Protein AF-A0A3D1B0B7-F1 (afdb_monomer)

Mean predicted aligned error: 14.25 Å

pLDDT: mean 78.93, std 14.21, range [43.88, 95.0]

Sequence (131 aa):
MDRSRLSVWTYLVLVFVGGLATGFLADRAYTMRTVSANVVPRSPEEWKRKYLEEVRSRCHLSDAQVAQVGQILDNTRQRADALRARLDPEWKALHADQVREVRALMVGPQVAEFDQFHAEREAQHHKKSKN

Secondary structure (DSSP, 8-state):
--HHHHHHHHHHHHHHHHHHHHHHHHHHHHHHHHHGGG---SSHHHHHHHHHHHHHHHHT--HHHHHHHHHHHHHHHHHHHHHHHHHHHHHHHHHHHHHHHHHHT--TTHHHHHHHHHHHHHHHHHHHHH-

Structure (mmCIF, N/CA/C/O backbone):
data_AF-A0A3D1B0B7-F1
#
_entry.id   AF-A0A3D1B0B7-F1
#
loop_
_atom_site.group_PDB
_atom_site.id
_atom_site.type_symbol
_atom_site.label_atom_id
_atom_site.label_alt_id
_atom_site.label_comp_id
_atom_site.label_asym_id
_atom_site.label_entity_id
_atom_site.label_seq_id
_atom_site.pdbx_PDB_ins_code
_atom_site.Cartn_x
_atom_site.Cartn_y
_atom_site.Cartn_z
_atom_site.occupancy
_atom_site.B_iso_or_equiv
_atom_site.auth_seq_id
_atom_site.auth_comp_id
_atom_site.auth_asym_id
_atom_site.auth_atom_id
_atom_site.pdbx_PDB_model_num
ATOM 1 N N . MET A 1 1 ? -18.134 -50.797 46.099 1.00 49.12 1 MET A N 1
ATOM 2 C CA . MET A 1 1 ? -17.221 -50.447 44.989 1.00 49.12 1 MET A CA 1
ATOM 3 C C . MET A 1 1 ? -16.791 -49.008 45.199 1.00 49.12 1 MET A C 1
ATOM 5 O O . MET A 1 1 ? -17.640 -48.154 45.425 1.00 49.12 1 MET A O 1
ATOM 9 N N . ASP A 1 2 ? -15.484 -48.792 45.289 1.00 51.66 2 ASP A N 1
ATOM 10 C CA . ASP A 1 2 ? -14.854 -47.657 45.970 1.00 51.66 2 ASP A CA 1
ATOM 11 C C . ASP A 1 2 ? -15.238 -46.299 45.371 1.00 51.66 2 ASP A C 1
ATOM 13 O O . ASP A 1 2 ? -15.069 -46.069 44.173 1.00 51.66 2 ASP A O 1
ATOM 17 N N . ARG A 1 3 ? -15.726 -45.377 46.215 1.00 59.66 3 ARG A N 1
ATOM 18 C CA . ARG A 1 3 ? -16.162 -44.018 45.830 1.00 59.66 3 ARG A CA 1
ATOM 19 C C . ARG A 1 3 ? -15.090 -43.231 45.052 1.00 59.66 3 ARG A C 1
ATOM 21 O O . ARG A 1 3 ? -15.433 -42.324 44.303 1.00 59.66 3 ARG A O 1
ATOM 28 N N . SER A 1 4 ? -13.813 -43.606 45.170 1.00 64.56 4 SER A N 1
ATOM 29 C CA . SER A 1 4 ? -12.693 -43.020 44.423 1.00 64.56 4 SER A CA 1
ATOM 30 C C . SER A 1 4 ? -12.721 -43.336 42.923 1.00 64.56 4 SER A C 1
ATOM 32 O O . SER A 1 4 ? -12.384 -42.478 42.112 1.00 64.56 4 SER A O 1
ATOM 34 N N . ARG A 1 5 ? -13.167 -44.535 42.525 1.00 66.81 5 ARG A N 1
ATOM 35 C CA . ARG A 1 5 ? -13.168 -44.975 41.117 1.00 66.81 5 ARG A CA 1
ATOM 36 C C . ARG A 1 5 ? -14.264 -44.281 40.307 1.00 66.81 5 ARG A C 1
ATOM 38 O O . ARG A 1 5 ? -14.071 -44.019 39.124 1.00 66.81 5 ARG A O 1
ATOM 45 N N . LEU A 1 6 ? -15.379 -43.937 40.958 1.00 70.31 6 LEU A N 1
ATOM 46 C CA . LEU A 1 6 ? -16.501 -43.239 40.328 1.00 70.31 6 LEU A CA 1
ATOM 47 C C . LEU A 1 6 ? -16.150 -41.778 40.008 1.00 70.31 6 LEU A C 1
ATOM 49 O O . LEU A 1 6 ? -16.422 -41.314 38.907 1.00 70.31 6 LEU A O 1
ATOM 53 N N . SER A 1 7 ? -15.467 -41.080 40.924 1.00 68.31 7 SER A N 1
ATOM 54 C CA . SER A 1 7 ? -15.004 -39.706 40.682 1.00 68.31 7 SER A CA 1
ATOM 55 C C . SER A 1 7 ? -13.975 -39.632 39.557 1.00 68.31 7 SER A C 1
ATOM 57 O O . SER A 1 7 ? -14.075 -38.759 38.700 1.00 68.31 7 SER A O 1
ATOM 59 N N . VAL A 1 8 ? -13.021 -40.570 39.509 1.00 78.38 8 VAL A N 1
ATOM 60 C CA . VAL A 1 8 ? -12.025 -40.636 38.424 1.00 78.38 8 VAL A CA 1
ATOM 61 C C . VAL A 1 8 ? -12.702 -40.815 37.063 1.00 78.38 8 VAL A C 1
ATOM 63 O O . VAL A 1 8 ? -12.321 -40.160 36.095 1.00 78.38 8 VAL A O 1
ATOM 66 N N . TRP A 1 9 ? -13.744 -41.642 36.988 1.00 82.19 9 TRP A N 1
ATOM 67 C CA . TRP A 1 9 ? -14.495 -41.850 35.753 1.00 82.19 9 TRP A CA 1
ATOM 68 C C . TRP A 1 9 ? -15.246 -40.586 35.303 1.00 82.19 9 TRP A C 1
ATOM 70 O O . TRP A 1 9 ? -15.195 -40.231 34.126 1.00 82.19 9 TRP A O 1
ATOM 80 N N . THR A 1 10 ? -15.847 -39.841 36.236 1.00 74.25 10 THR A N 1
ATOM 81 C CA . THR A 1 10 ? -16.489 -38.548 35.943 1.00 74.25 10 THR A CA 1
ATOM 82 C C . THR A 1 10 ? -15.499 -37.532 35.372 1.00 74.25 10 THR A C 1
ATOM 84 O O . THR A 1 10 ? -15.812 -36.867 34.385 1.00 74.25 10 THR A O 1
ATOM 87 N N . TYR A 1 11 ? -14.288 -37.435 35.933 1.00 77.44 11 TYR A N 1
ATOM 88 C CA . TYR A 1 11 ? -13.255 -36.538 35.403 1.00 77.44 11 TYR A CA 1
ATOM 89 C C . TYR A 1 11 ? -12.803 -36.938 33.993 1.00 77.44 11 TYR A C 1
ATOM 91 O O . TYR A 1 11 ? -12.631 -36.066 33.144 1.00 77.44 11 TYR A O 1
ATOM 99 N N . LEU A 1 12 ? -12.669 -38.237 33.711 1.00 80.00 12 LEU A N 1
ATOM 100 C CA . LEU A 1 12 ? -12.300 -38.721 32.376 1.00 80.00 12 LEU A CA 1
ATOM 101 C C . LEU A 1 12 ? -13.363 -38.391 31.323 1.00 80.00 12 LEU A C 1
ATOM 103 O O . LEU A 1 12 ? -13.023 -37.922 30.237 1.00 80.00 12 LEU A O 1
ATOM 107 N N . VAL A 1 13 ? -14.646 -38.573 31.648 1.00 80.25 13 VAL A N 1
ATOM 108 C CA . VAL A 1 13 ? -15.749 -38.205 30.747 1.00 80.25 13 VAL A CA 1
ATOM 109 C C . VAL A 1 13 ? -15.770 -36.696 30.500 1.00 80.25 13 VAL A C 1
ATOM 111 O O . VAL A 1 13 ? -15.951 -36.264 29.364 1.00 80.25 13 VAL A O 1
ATOM 114 N N . LEU A 1 14 ? -15.520 -35.884 31.528 1.00 76.94 14 LEU A N 1
ATOM 115 C CA . LEU A 1 14 ? -15.513 -34.424 31.412 1.00 76.94 14 LEU A CA 1
ATOM 116 C C . LEU A 1 14 ? -14.376 -33.930 30.499 1.00 76.94 14 LEU A C 1
ATOM 118 O O . LEU A 1 14 ? -14.606 -33.083 29.636 1.00 76.94 14 LEU A O 1
ATOM 122 N N . VAL A 1 15 ? -13.181 -34.518 30.613 1.00 76.69 15 VAL A N 1
ATOM 123 C CA . VAL A 1 15 ? -12.052 -34.239 29.706 1.00 76.69 15 VAL A CA 1
ATOM 124 C C . VAL A 1 15 ? -12.378 -34.662 28.270 1.00 76.69 15 VAL A C 1
ATOM 126 O O . VAL A 1 15 ? -12.078 -33.926 27.330 1.00 76.69 15 VAL A O 1
ATOM 129 N N . PHE A 1 16 ? -13.042 -35.805 28.083 1.00 79.44 16 PHE A N 1
ATOM 130 C CA . PHE A 1 16 ? -13.422 -36.299 26.758 1.00 79.44 16 PHE A CA 1
ATOM 131 C C . PHE A 1 16 ? -14.471 -35.406 26.073 1.00 79.44 16 PHE A C 1
ATOM 133 O O . PHE A 1 16 ? -14.324 -35.058 24.901 1.00 79.44 16 PHE A O 1
ATOM 140 N N . VAL A 1 17 ? -15.489 -34.958 26.813 1.00 76.06 17 VAL A N 1
ATOM 141 C CA . VAL A 1 17 ? -16.497 -34.003 26.319 1.00 76.06 17 VAL A CA 1
ATOM 142 C C . VAL A 1 17 ? -15.858 -32.646 26.004 1.00 76.06 17 VAL A C 1
ATOM 144 O O . VAL A 1 17 ? -16.169 -32.048 24.972 1.00 76.06 17 VAL A O 1
ATOM 147 N N . GLY A 1 18 ? -14.910 -32.192 26.830 1.00 69.12 18 GLY A N 1
ATOM 148 C CA . GLY A 1 18 ? -14.112 -30.996 26.549 1.00 69.12 18 GLY A CA 1
ATOM 149 C C . GLY A 1 18 ? -13.303 -31.114 25.251 1.00 69.12 18 GLY A C 1
ATOM 150 O O . GLY A 1 18 ? -13.261 -30.172 24.456 1.00 69.12 18 GLY A O 1
ATOM 151 N N . GLY A 1 19 ? -12.726 -32.288 24.981 1.00 65.44 19 GLY A N 1
ATOM 152 C CA . GLY A 1 19 ? -12.029 -32.582 23.727 1.00 65.44 19 GLY A CA 1
ATOM 153 C C . GLY A 1 19 ? -12.946 -32.538 22.500 1.00 65.44 19 GLY A C 1
ATOM 154 O O . GLY A 1 19 ? -12.595 -31.919 21.496 1.00 65.44 19 GLY A O 1
ATOM 155 N N . LEU A 1 20 ? -14.148 -33.119 22.586 1.00 69.12 20 LEU A N 1
ATOM 156 C CA . LEU A 1 20 ? -15.126 -33.111 21.488 1.00 69.12 20 LEU A CA 1
ATOM 157 C C . LEU A 1 20 ? -15.647 -31.704 21.168 1.00 69.12 20 LEU A C 1
ATOM 159 O O . LEU A 1 20 ? -15.732 -31.336 19.996 1.00 69.12 20 LEU A O 1
ATOM 163 N N . ALA A 1 21 ? -15.937 -30.893 22.190 1.00 62.91 21 ALA A N 1
ATOM 164 C CA . ALA A 1 21 ? -16.311 -29.493 21.996 1.00 62.91 21 ALA A CA 1
ATOM 165 C C . ALA A 1 21 ? -15.191 -28.722 21.279 1.00 62.91 21 ALA A C 1
ATOM 167 O O . ALA A 1 21 ? -15.442 -28.001 20.313 1.00 62.91 21 ALA A O 1
ATOM 168 N N . THR A 1 22 ? -13.945 -28.942 21.702 1.00 67.44 22 THR A N 1
ATOM 169 C CA . THR A 1 22 ? -12.765 -28.306 21.102 1.00 67.44 22 THR A CA 1
ATOM 170 C C . THR A 1 22 ? -12.567 -28.724 19.639 1.00 67.44 22 THR A C 1
ATOM 172 O O . THR A 1 22 ? -12.263 -27.878 18.800 1.00 67.44 22 THR A O 1
ATOM 175 N N . GLY A 1 23 ? -12.810 -29.993 19.293 1.00 63.75 23 GLY A N 1
ATOM 176 C CA . GLY A 1 23 ? -12.757 -30.478 17.909 1.00 63.75 23 GLY A CA 1
ATOM 177 C C . GLY A 1 23 ? -13.830 -29.862 17.003 1.00 63.75 23 GLY A C 1
ATOM 178 O O . GLY A 1 23 ? -13.525 -29.429 15.893 1.00 63.75 23 GLY A O 1
ATOM 179 N N . PHE A 1 24 ? -15.067 -29.735 17.493 1.00 63.31 24 PHE A N 1
ATOM 180 C CA . PHE A 1 24 ? -16.157 -29.082 16.756 1.00 63.31 24 PHE A CA 1
ATOM 181 C C . PHE A 1 24 ? -15.903 -27.577 16.538 1.00 63.31 24 PHE A C 1
ATOM 183 O O . PHE A 1 24 ? -16.170 -27.033 15.465 1.00 63.31 24 PHE A O 1
ATOM 190 N N . LEU A 1 25 ? -15.326 -26.897 17.533 1.00 58.97 25 LEU A N 1
ATOM 191 C CA . LEU A 1 25 ? -14.880 -25.503 17.422 1.00 58.97 25 LEU A CA 1
ATOM 192 C C . LEU A 1 25 ? -13.753 -25.330 16.387 1.00 58.97 25 LEU A C 1
ATOM 194 O O . LEU A 1 25 ? -13.753 -24.342 15.650 1.00 58.97 25 LEU A O 1
ATOM 198 N N . ALA A 1 26 ? -12.825 -26.287 16.292 1.00 59.25 26 ALA A N 1
ATOM 199 C CA . ALA A 1 26 ? -11.737 -26.255 15.315 1.00 59.25 26 ALA A CA 1
ATOM 200 C C . ALA A 1 26 ? -12.242 -26.413 13.871 1.00 59.25 26 ALA A C 1
ATOM 202 O O . ALA A 1 26 ? -11.813 -25.665 12.992 1.00 59.25 26 ALA A O 1
ATOM 203 N N . ASP A 1 27 ? -13.194 -27.319 13.637 1.00 55.69 27 ASP A N 1
ATOM 204 C CA . ASP A 1 27 ? -13.813 -27.511 12.320 1.00 55.69 27 ASP A CA 1
ATOM 205 C C . ASP A 1 27 ? -14.567 -26.251 11.854 1.00 55.69 27 ASP A C 1
ATOM 207 O O . ASP A 1 27 ? -14.392 -25.776 10.725 1.00 55.69 27 ASP A O 1
ATOM 211 N N . ARG A 1 28 ? -15.310 -25.608 12.770 1.00 57.47 28 ARG A N 1
ATOM 212 C CA . ARG A 1 28 ? -15.993 -24.331 12.508 1.00 57.47 28 ARG A CA 1
ATOM 213 C C . ARG A 1 28 ? -15.022 -23.178 12.230 1.00 57.47 28 ARG A C 1
ATOM 215 O O . ARG A 1 28 ? -15.291 -22.341 11.370 1.00 57.47 28 ARG A O 1
ATOM 222 N N . ALA A 1 29 ? -13.880 -23.131 12.915 1.00 58.78 29 ALA A N 1
ATOM 223 C CA . ALA A 1 29 ? -12.831 -22.153 12.630 1.00 58.78 29 ALA A CA 1
ATOM 224 C C . ALA A 1 29 ? -12.187 -22.383 11.249 1.00 58.78 29 ALA A C 1
ATOM 226 O O . ALA A 1 29 ? -11.877 -21.423 10.538 1.00 58.78 29 ALA A O 1
ATOM 227 N N . TYR A 1 30 ? -12.026 -23.643 10.837 1.00 55.34 30 TYR A N 1
ATOM 228 C CA . TYR A 1 30 ? -11.450 -23.986 9.537 1.00 55.34 30 TYR A CA 1
ATOM 229 C C . TYR A 1 30 ? -12.375 -23.607 8.373 1.00 55.34 30 TYR A C 1
ATOM 231 O O . TYR A 1 30 ? -11.919 -23.031 7.384 1.00 55.34 30 TYR A O 1
ATOM 239 N N . THR A 1 31 ? -13.684 -23.829 8.516 1.00 54.66 31 THR A N 1
ATOM 240 C CA . THR A 1 31 ? -14.693 -23.404 7.528 1.00 54.66 31 THR A CA 1
ATOM 241 C C . THR A 1 31 ? -14.896 -21.885 7.470 1.00 54.66 31 THR A C 1
ATOM 243 O O . THR A 1 31 ? -15.223 -21.360 6.410 1.00 54.66 31 THR A O 1
ATOM 246 N N . MET A 1 32 ? -14.640 -21.130 8.545 1.00 50.75 32 MET A N 1
ATOM 247 C CA . MET A 1 32 ? -14.605 -19.657 8.475 1.00 50.75 32 MET A CA 1
ATOM 248 C C . MET A 1 32 ? -13.396 -19.126 7.686 1.00 50.75 32 MET A C 1
ATOM 250 O O . MET A 1 32 ? -13.475 -18.066 7.062 1.00 50.75 32 MET A O 1
ATOM 254 N N . ARG A 1 33 ? -12.276 -19.861 7.668 1.00 47.69 33 ARG A N 1
ATOM 255 C CA . ARG A 1 33 ? -11.039 -19.433 6.997 1.00 47.69 33 ARG A CA 1
ATOM 256 C C . ARG A 1 33 ? -11.160 -19.415 5.470 1.00 47.69 33 ARG A C 1
ATOM 258 O O . ARG A 1 33 ? -10.524 -18.581 4.830 1.00 47.69 33 ARG A O 1
ATOM 265 N N . THR A 1 34 ? -12.004 -20.261 4.883 1.00 49.03 34 THR A N 1
ATOM 266 C CA . THR A 1 34 ? -12.251 -20.288 3.430 1.00 49.03 34 THR A CA 1
ATOM 267 C C . THR A 1 34 ? -13.125 -19.128 2.937 1.00 49.03 34 THR A C 1
ATOM 269 O O . THR A 1 34 ? -13.011 -18.740 1.778 1.00 49.03 34 THR A O 1
ATOM 272 N N . VAL A 1 35 ? -13.925 -18.493 3.803 1.00 50.38 35 VAL A N 1
ATOM 273 C CA . VAL A 1 35 ? -14.771 -17.333 3.441 1.00 50.38 35 VAL A CA 1
ATOM 274 C C . VAL A 1 35 ? -13.978 -16.011 3.405 1.00 50.38 35 VAL A C 1
ATOM 276 O O . VAL A 1 35 ? -14.368 -15.066 2.722 1.00 50.38 35 VAL A O 1
ATOM 279 N N . SER A 1 36 ? -12.818 -15.942 4.067 1.00 46.97 36 SER A N 1
ATOM 280 C CA . SER A 1 36 ? -11.990 -14.722 4.143 1.00 46.97 36 SER A CA 1
ATOM 281 C C . SER A 1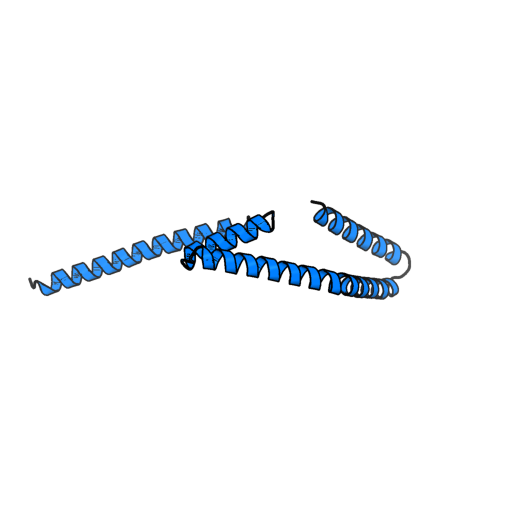 36 ? -11.248 -14.370 2.838 1.00 46.97 36 SER A C 1
ATOM 283 O O . SER A 1 36 ? -10.725 -13.269 2.688 1.00 46.97 36 SER A O 1
ATOM 285 N N . ALA A 1 37 ? -11.240 -15.259 1.840 1.00 45.81 37 ALA A N 1
ATOM 286 C CA . ALA A 1 37 ? -10.558 -15.018 0.566 1.00 45.81 37 ALA A CA 1
ATOM 287 C C . ALA A 1 37 ? -11.217 -13.937 -0.324 1.00 45.81 37 ALA A C 1
ATOM 289 O O . ALA A 1 37 ? -10.657 -13.599 -1.363 1.00 45.81 37 ALA A O 1
ATOM 290 N N . ASN A 1 38 ? -12.381 -13.385 0.052 1.00 48.28 38 ASN A N 1
ATOM 291 C CA . ASN A 1 38 ? -13.194 -12.546 -0.841 1.00 48.28 38 ASN A CA 1
ATOM 292 C C . ASN A 1 38 ? -13.563 -11.148 -0.320 1.00 48.28 38 ASN A C 1
ATOM 294 O O . ASN A 1 38 ? -14.436 -10.493 -0.886 1.00 48.28 38 ASN A O 1
ATOM 298 N N . VAL A 1 39 ? -12.922 -10.651 0.741 1.00 53.69 39 VAL A N 1
ATOM 299 C CA . VAL A 1 39 ? -13.251 -9.319 1.281 1.00 53.69 39 VAL A CA 1
ATOM 300 C C . VAL A 1 39 ? -11.998 -8.472 1.447 1.00 53.69 39 VAL A C 1
ATOM 302 O O . VAL A 1 39 ? -11.642 -8.075 2.553 1.00 53.69 39 VAL A O 1
ATOM 305 N N . VAL A 1 40 ? -11.334 -8.153 0.333 1.00 55.59 40 VAL A N 1
ATOM 306 C CA . VAL A 1 40 ? -10.458 -6.973 0.307 1.00 55.59 40 VAL A CA 1
ATOM 307 C C . VAL A 1 40 ? -11.369 -5.761 0.548 1.00 55.59 40 VAL A C 1
ATOM 309 O O . VAL A 1 40 ? -12.316 -5.573 -0.220 1.00 55.59 40 VAL A O 1
ATOM 312 N N . PRO A 1 41 ? -11.187 -4.979 1.629 1.00 57.56 41 PRO A N 1
ATOM 313 C CA . PRO A 1 41 ? -12.062 -3.842 1.898 1.00 57.56 41 PRO A CA 1
ATOM 314 C C . PRO A 1 41 ? -12.000 -2.845 0.740 1.00 57.56 41 PRO A C 1
ATOM 316 O O . PRO A 1 41 ? -10.914 -2.510 0.271 1.00 57.56 41 PRO A O 1
ATOM 319 N N . ARG A 1 42 ? -13.170 -2.405 0.261 1.00 62.66 42 ARG A N 1
ATOM 320 C CA . ARG A 1 42 ? -13.285 -1.561 -0.939 1.00 62.66 42 ARG A CA 1
ATOM 321 C C . ARG A 1 42 ? -12.798 -0.140 -0.699 1.00 62.66 42 ARG A C 1
ATOM 323 O O . ARG A 1 42 ? -12.341 0.502 -1.637 1.00 62.66 42 ARG A O 1
ATOM 330 N N . SER A 1 43 ? -12.879 0.342 0.539 1.00 76.06 43 SER A N 1
ATOM 331 C CA . SER A 1 43 ? -12.356 1.649 0.914 1.00 76.06 43 SER A CA 1
ATOM 332 C C . SER A 1 43 ? -11.334 1.544 2.049 1.00 76.06 43 SER A C 1
ATOM 334 O O . SER A 1 43 ? -11.412 0.648 2.899 1.00 76.06 43 SER A O 1
ATOM 336 N N . PRO A 1 44 ? -10.361 2.463 2.104 1.00 75.88 44 PRO A N 1
ATOM 337 C CA . PRO A 1 44 ? -9.369 2.426 3.165 1.00 75.88 44 PRO A CA 1
ATOM 338 C C . PRO A 1 44 ? -9.933 2.749 4.553 1.00 75.88 44 PRO A C 1
ATOM 340 O O . PRO A 1 44 ? -9.431 2.231 5.549 1.00 75.88 44 PRO A O 1
ATOM 343 N N . GLU A 1 45 ? -11.007 3.535 4.616 1.00 82.00 45 GLU A N 1
ATOM 344 C CA . GLU A 1 45 ? -11.748 3.788 5.855 1.00 82.00 45 GLU A CA 1
ATOM 345 C C . GLU A 1 45 ? -12.488 2.533 6.334 1.00 82.00 45 GLU A C 1
ATOM 347 O O . GLU A 1 45 ? -12.489 2.228 7.526 1.00 82.00 45 GLU A O 1
ATOM 352 N N . GLU A 1 46 ? -13.051 1.733 5.420 1.00 82.94 46 GLU A N 1
ATOM 353 C CA . GLU A 1 46 ? -13.627 0.432 5.775 1.00 82.94 46 GLU A CA 1
ATOM 354 C C . GLU A 1 46 ? -12.572 -0.539 6.304 1.00 82.94 46 GLU A C 1
ATOM 356 O O . GLU A 1 46 ? -12.851 -1.274 7.253 1.00 82.94 46 GLU A O 1
ATOM 361 N N . TRP A 1 47 ? -11.370 -0.543 5.714 1.00 85.12 47 TRP A N 1
ATOM 362 C CA . TRP A 1 47 ? -10.250 -1.339 6.219 1.00 85.12 47 TRP A CA 1
ATOM 363 C C . TRP A 1 47 ? -9.864 -0.900 7.633 1.00 85.12 47 TRP A C 1
ATOM 365 O O . TRP A 1 47 ? -9.817 -1.734 8.538 1.00 85.12 47 TRP A O 1
ATOM 375 N N . LYS A 1 48 ? -9.668 0.408 7.845 1.00 86.19 48 LYS A N 1
ATOM 376 C CA . LYS A 1 48 ? -9.310 0.973 9.150 1.00 86.19 48 LYS A CA 1
ATOM 377 C C . LYS A 1 48 ? -10.366 0.651 10.202 1.00 86.19 48 LYS A C 1
ATOM 379 O O . LYS A 1 48 ? -10.016 0.199 11.288 1.00 86.19 48 LYS A O 1
ATOM 384 N N . ARG A 1 49 ? -11.652 0.833 9.885 1.00 86.44 49 ARG A N 1
ATOM 385 C CA . ARG A 1 49 ? -12.754 0.535 10.808 1.00 86.44 49 ARG A CA 1
ATOM 386 C C . ARG A 1 49 ? -12.771 -0.939 11.203 1.00 86.44 49 ARG A C 1
ATOM 388 O O . ARG A 1 49 ? -12.784 -1.232 12.392 1.00 86.44 49 ARG A O 1
ATOM 395 N N . LYS A 1 50 ? -12.702 -1.855 10.230 1.00 86.62 50 LYS A N 1
ATOM 396 C CA . LYS A 1 50 ? -12.665 -3.302 10.502 1.00 86.62 50 LYS A CA 1
ATOM 397 C C . LYS A 1 50 ? -11.459 -3.687 11.353 1.00 86.62 50 LYS A C 1
ATOM 399 O O . LYS A 1 50 ? -11.606 -4.447 12.302 1.00 86.62 50 LYS A O 1
ATOM 404 N N . TYR A 1 51 ? -10.289 -3.135 11.041 1.00 85.19 51 TYR A N 1
ATOM 405 C CA . TYR A 1 51 ? -9.074 -3.379 11.809 1.00 85.19 51 TYR A CA 1
ATOM 406 C C . TYR A 1 51 ? -9.207 -2.876 13.254 1.00 85.19 51 TYR A C 1
ATOM 408 O O . TYR A 1 51 ? -8.892 -3.605 14.190 1.00 85.19 51 TYR A O 1
ATOM 416 N N . LEU A 1 52 ? -9.725 -1.662 13.462 1.00 88.00 52 LEU A N 1
ATOM 417 C CA . LEU A 1 52 ? -9.939 -1.112 14.803 1.00 88.00 52 LEU A CA 1
ATOM 418 C C . LEU A 1 52 ? -10.985 -1.902 15.596 1.00 88.00 52 LEU A C 1
ATOM 420 O O . LEU A 1 52 ? -10.781 -2.137 16.783 1.00 88.00 52 LEU A O 1
ATOM 424 N N . GLU A 1 53 ? -12.076 -2.335 14.962 1.00 87.25 53 GLU A N 1
ATOM 425 C CA . GLU A 1 53 ? -13.097 -3.187 15.585 1.00 87.25 53 GLU A CA 1
ATOM 426 C C . GLU A 1 53 ? -12.525 -4.556 15.978 1.00 87.25 53 GLU A C 1
ATOM 428 O O . GLU A 1 53 ? -12.740 -5.025 17.100 1.00 87.25 53 GLU A O 1
ATOM 433 N N . GLU A 1 54 ? -11.734 -5.173 15.097 1.00 85.31 54 GLU A N 1
ATOM 434 C CA . GLU A 1 54 ? -11.063 -6.438 15.384 1.00 85.31 54 GLU A CA 1
ATOM 435 C C . GLU A 1 54 ? -10.084 -6.285 16.553 1.00 85.31 54 GLU A C 1
ATOM 437 O O . GLU A 1 54 ? -10.181 -7.016 17.538 1.00 85.31 54 GLU A O 1
ATOM 442 N N . VAL A 1 55 ? -9.185 -5.302 16.503 1.00 81.25 55 VAL A N 1
ATOM 443 C CA . VAL A 1 55 ? -8.198 -5.081 17.567 1.00 81.25 55 VAL A CA 1
ATOM 444 C C . VAL A 1 55 ? -8.884 -4.711 18.884 1.00 81.25 55 VAL A C 1
ATOM 446 O O . VAL A 1 55 ? -8.511 -5.235 19.933 1.00 81.25 55 VAL A O 1
ATOM 449 N N . ARG A 1 56 ? -9.930 -3.877 18.859 1.00 84.69 56 ARG A N 1
ATOM 450 C CA . ARG A 1 56 ? -10.708 -3.542 20.060 1.00 84.69 56 ARG A CA 1
ATOM 451 C C . ARG A 1 56 ? -11.332 -4.786 20.682 1.00 84.69 56 ARG A C 1
ATOM 453 O O . ARG A 1 56 ? -11.215 -4.971 21.888 1.00 84.69 56 ARG A O 1
ATOM 460 N N . SER A 1 57 ? -11.977 -5.629 19.875 1.00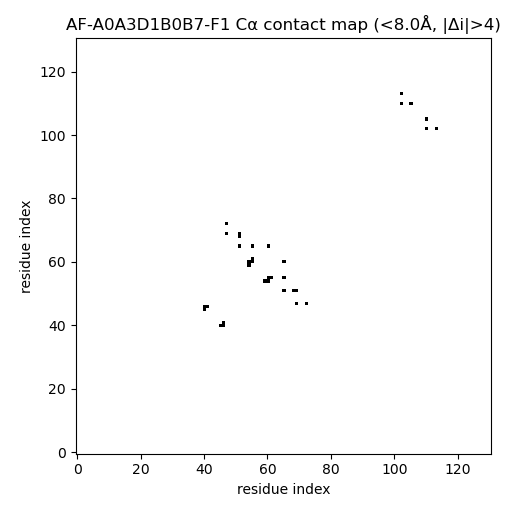 83.81 57 SER A N 1
ATOM 461 C CA . SER A 1 57 ? -12.671 -6.827 20.362 1.00 83.81 57 SER A CA 1
ATOM 462 C C . SER A 1 57 ? -11.711 -7.896 20.894 1.00 83.81 57 SER A C 1
ATOM 464 O O . SER A 1 57 ? -11.999 -8.507 21.919 1.00 83.81 57 SER A O 1
ATOM 466 N N . ARG A 1 58 ? -10.559 -8.095 20.238 1.00 85.62 58 ARG A N 1
ATOM 467 C CA . ARG A 1 58 ? -9.583 -9.141 20.590 1.00 85.62 58 ARG A CA 1
ATOM 468 C C . ARG A 1 58 ? -8.618 -8.726 21.697 1.00 85.62 58 ARG A C 1
ATOM 470 O O . ARG A 1 58 ? -8.191 -9.575 22.471 1.00 85.62 58 ARG A O 1
ATOM 477 N N . CYS A 1 59 ? -8.261 -7.446 21.764 1.00 84.19 59 CYS A N 1
ATOM 478 C CA . CYS A 1 59 ? -7.316 -6.915 22.750 1.00 84.19 59 CYS A CA 1
ATOM 479 C C . CYS A 1 59 ? -8.001 -6.122 23.870 1.00 84.19 59 CYS A C 1
ATOM 481 O O . CYS A 1 59 ? -7.308 -5.566 24.718 1.00 84.19 59 CYS A O 1
ATOM 483 N N . HIS A 1 60 ? -9.337 -6.059 23.871 1.00 85.56 60 HIS A N 1
ATOM 484 C CA . HIS A 1 60 ? -10.150 -5.360 24.871 1.00 85.56 60 HIS A CA 1
ATOM 485 C C . HIS A 1 60 ? -9.708 -3.906 25.102 1.00 85.56 60 HIS A C 1
ATOM 487 O O . HIS A 1 60 ? -9.611 -3.440 26.237 1.00 85.56 60 HIS A O 1
ATOM 493 N N . LEU A 1 61 ? -9.410 -3.191 24.014 1.00 83.00 61 LEU A N 1
ATOM 494 C CA . LEU A 1 61 ? -8.930 -1.813 24.100 1.00 83.00 61 LEU A CA 1
ATOM 495 C C . LEU A 1 61 ? -10.019 -0.871 24.626 1.00 83.00 61 LEU A C 1
ATOM 497 O O . LEU A 1 61 ? -11.179 -0.949 24.213 1.00 83.00 61 LEU A O 1
ATOM 501 N N . SER A 1 62 ? -9.618 0.071 25.480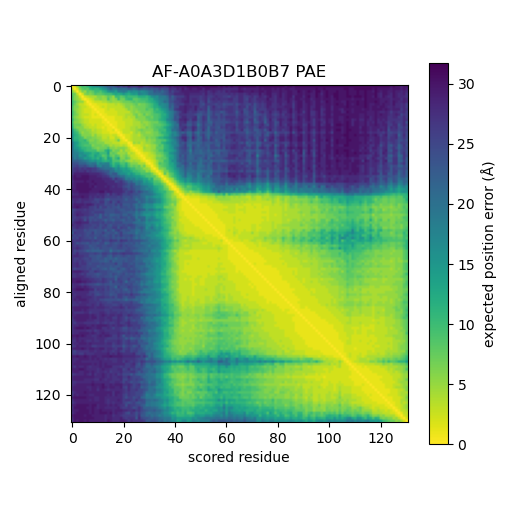 1.00 85.75 62 SER A N 1
ATOM 502 C CA . SER A 1 62 ? -10.462 1.206 25.871 1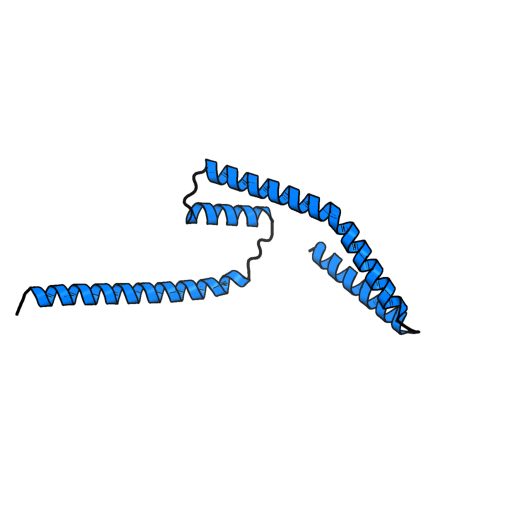.00 85.75 62 SER A CA 1
ATOM 503 C C . SER A 1 62 ? -10.671 2.177 24.707 1.00 85.75 62 SER A C 1
ATOM 505 O O . SER A 1 62 ? -9.872 2.236 23.771 1.00 85.75 62 SER A O 1
ATOM 507 N N . ASP A 1 63 ? -11.708 3.008 24.790 1.00 83.75 63 ASP A N 1
ATOM 508 C CA . ASP A 1 63 ? -12.041 3.969 23.731 1.00 83.75 63 ASP A CA 1
ATOM 509 C C . ASP A 1 63 ? -10.915 4.980 23.478 1.00 83.75 63 ASP A C 1
ATOM 511 O O . ASP A 1 63 ? -10.623 5.318 22.330 1.00 83.75 63 ASP A O 1
ATOM 515 N N . ALA A 1 64 ? -10.208 5.387 24.537 1.00 80.56 64 ALA A N 1
ATOM 516 C CA . ALA A 1 64 ? -9.031 6.244 24.428 1.00 80.56 64 ALA A CA 1
ATOM 517 C C . ALA A 1 64 ? -7.878 5.555 23.671 1.00 80.56 64 ALA A C 1
ATOM 519 O O . ALA A 1 64 ? -7.221 6.183 22.841 1.00 80.56 64 ALA A O 1
ATOM 520 N N . GLN A 1 65 ? -7.653 4.257 23.902 1.00 73.69 65 GLN A N 1
ATOM 521 C CA . GLN A 1 65 ? -6.632 3.484 23.184 1.00 73.69 65 GLN A CA 1
ATOM 522 C C . GLN A 1 65 ? -7.022 3.250 21.722 1.00 73.69 65 GLN A C 1
ATOM 524 O O . GLN A 1 65 ? -6.175 3.357 20.840 1.00 73.69 65 GLN A O 1
ATOM 529 N N . VAL A 1 66 ? -8.300 2.989 21.436 1.00 84.50 66 VAL A N 1
ATOM 530 C CA . VAL A 1 66 ? -8.794 2.845 20.057 1.00 84.50 66 VAL A CA 1
ATOM 531 C C . VAL A 1 66 ? -8.603 4.143 19.272 1.00 84.50 66 VAL A C 1
ATOM 533 O O . VAL A 1 66 ? -8.144 4.098 18.131 1.00 84.50 66 VAL A O 1
ATOM 536 N N . ALA A 1 67 ? -8.879 5.298 19.886 1.00 82.44 67 ALA A N 1
ATOM 537 C CA . ALA A 1 67 ? -8.641 6.600 19.266 1.00 82.44 67 ALA A CA 1
ATOM 538 C C . ALA A 1 67 ? -7.152 6.823 18.940 1.00 82.44 67 ALA A C 1
ATOM 540 O O . ALA A 1 67 ? -6.819 7.242 17.829 1.00 82.44 67 ALA A O 1
ATOM 541 N N . GLN A 1 68 ? -6.248 6.471 19.862 1.00 80.12 68 GLN A N 1
ATOM 542 C CA . GLN A 1 68 ? -4.800 6.563 19.639 1.00 80.12 68 GLN A CA 1
ATOM 543 C C . GLN A 1 68 ? -4.319 5.630 18.521 1.00 80.12 68 GLN A C 1
ATOM 545 O O . GLN A 1 68 ? -3.558 6.054 17.652 1.00 80.12 68 GLN A O 1
ATOM 550 N N . VAL A 1 69 ? -4.789 4.378 18.489 1.00 83.38 69 VAL A N 1
ATOM 551 C CA . VAL A 1 69 ? -4.459 3.437 17.405 1.00 83.38 69 VAL A CA 1
ATOM 552 C C . VAL A 1 69 ? -4.979 3.963 16.068 1.00 83.38 69 VAL A C 1
ATOM 554 O O . VAL A 1 69 ? -4.250 3.936 15.080 1.00 83.38 69 VAL A O 1
ATOM 557 N N . GLY A 1 70 ? -6.195 4.513 16.032 1.00 83.88 70 GLY A N 1
ATOM 558 C CA . GLY A 1 70 ? -6.745 5.153 14.837 1.00 83.88 70 GLY A CA 1
ATOM 559 C C . GLY A 1 70 ? -5.846 6.270 14.303 1.00 83.88 70 GLY A C 1
ATOM 560 O O . GLY A 1 70 ? -5.532 6.278 13.114 1.00 83.88 70 GLY A O 1
ATOM 561 N N . GLN A 1 71 ? -5.360 7.147 15.184 1.00 86.88 71 GLN A N 1
ATOM 562 C CA . GLN A 1 71 ? -4.446 8.233 14.821 1.00 86.88 71 GLN A CA 1
ATOM 563 C C . GLN A 1 71 ? -3.086 7.718 14.312 1.00 86.88 71 GLN A C 1
ATOM 565 O O . GLN A 1 71 ? -2.521 8.280 13.372 1.00 86.88 71 GLN A O 1
ATOM 570 N N . ILE A 1 72 ? -2.559 6.635 14.896 1.00 86.50 72 ILE A N 1
ATOM 571 C CA . ILE A 1 72 ? -1.315 5.998 14.433 1.00 86.50 72 ILE A CA 1
ATOM 572 C C . ILE A 1 72 ? -1.485 5.437 13.017 1.00 86.50 72 ILE A C 1
ATOM 574 O O . ILE A 1 72 ? -0.580 5.584 12.190 1.00 86.50 72 ILE A O 1
ATOM 578 N N . LEU A 1 73 ? -2.629 4.818 12.718 1.00 86.62 73 LEU A N 1
ATOM 579 C CA . LEU A 1 73 ? -2.913 4.284 11.385 1.00 86.62 73 LEU A CA 1
ATOM 580 C C . LEU A 1 73 ? -3.006 5.405 10.344 1.00 86.62 73 LEU A C 1
ATOM 582 O O . LEU A 1 73 ? -2.420 5.279 9.268 1.00 86.62 73 LEU A O 1
ATOM 586 N N . ASP A 1 74 ? -3.653 6.522 10.683 1.00 89.19 74 ASP A N 1
ATOM 587 C CA . ASP A 1 74 ? -3.757 7.685 9.793 1.00 89.19 74 ASP A CA 1
ATOM 588 C C . ASP A 1 74 ? -2.393 8.310 9.501 1.00 89.19 74 ASP A C 1
ATOM 590 O O . ASP A 1 74 ? -2.056 8.574 8.347 1.00 89.19 74 ASP A O 1
ATOM 594 N N . ASN A 1 75 ? -1.570 8.499 10.533 1.00 88.19 75 ASN A N 1
ATOM 595 C CA . ASN A 1 75 ? -0.226 9.047 10.366 1.00 88.19 75 ASN A CA 1
ATOM 596 C C . ASN A 1 75 ? 0.650 8.106 9.523 1.00 88.19 75 ASN A C 1
ATOM 598 O O . ASN A 1 75 ? 1.305 8.529 8.571 1.00 88.19 75 ASN A O 1
ATOM 602 N N . THR A 1 76 ? 0.611 6.803 9.817 1.00 86.62 76 THR A N 1
ATOM 603 C CA . THR A 1 76 ? 1.323 5.789 9.027 1.00 86.62 76 THR A CA 1
ATOM 604 C C . THR A 1 76 ? 0.916 5.836 7.560 1.00 86.62 76 THR A C 1
ATOM 606 O O . THR A 1 76 ? 1.783 5.803 6.687 1.00 86.62 76 THR A O 1
ATOM 609 N N . ARG A 1 77 ? -0.384 5.977 7.280 1.00 86.12 77 ARG A N 1
ATOM 610 C CA . ARG A 1 77 ? -0.893 6.124 5.917 1.00 86.12 77 ARG A CA 1
ATOM 611 C C . ARG A 1 77 ? -0.317 7.363 5.237 1.00 86.12 77 ARG A C 1
ATOM 613 O O . ARG A 1 77 ? 0.249 7.238 4.159 1.00 86.12 77 ARG A O 1
ATOM 620 N N . GLN A 1 78 ? -0.385 8.527 5.880 1.00 91.62 78 GLN A N 1
ATOM 621 C CA . GLN A 1 78 ? 0.166 9.768 5.323 1.00 91.62 78 GLN A CA 1
ATOM 622 C C . GLN A 1 78 ? 1.664 9.645 5.016 1.00 91.62 78 GLN A C 1
ATOM 624 O O . GLN A 1 78 ? 2.131 10.098 3.973 1.00 91.62 78 GLN A O 1
ATOM 629 N N . ARG A 1 79 ? 2.426 8.987 5.897 1.00 88.31 79 ARG A N 1
ATOM 630 C CA . ARG A 1 79 ? 3.854 8.718 5.677 1.00 88.31 79 ARG A CA 1
ATOM 631 C C . ARG A 1 79 ? 4.089 7.770 4.505 1.00 88.31 79 ARG A C 1
ATOM 633 O O . ARG A 1 79 ? 5.016 7.997 3.731 1.00 88.31 79 ARG A O 1
ATOM 640 N N . ALA A 1 80 ? 3.271 6.729 4.372 1.00 87.69 80 ALA A N 1
ATOM 641 C CA . ALA A 1 80 ? 3.345 5.796 3.254 1.00 87.69 80 ALA A CA 1
ATOM 642 C C . ALA A 1 80 ? 2.998 6.481 1.923 1.00 87.69 80 ALA A C 1
ATOM 644 O O . ALA A 1 80 ? 3.724 6.303 0.948 1.00 87.69 80 ALA A O 1
ATOM 645 N N . ASP A 1 81 ? 1.957 7.313 1.897 1.00 89.44 81 ASP A N 1
ATOM 646 C CA . ASP A 1 81 ? 1.555 8.086 0.720 1.00 89.44 81 ASP A CA 1
ATOM 647 C C . ASP A 1 81 ? 2.652 9.085 0.319 1.00 89.44 81 ASP A C 1
ATOM 649 O O . ASP A 1 81 ? 3.022 9.166 -0.852 1.00 89.44 81 ASP A O 1
ATOM 653 N N . ALA A 1 82 ? 3.254 9.780 1.290 1.00 92.25 82 ALA A N 1
ATOM 654 C CA . ALA A 1 82 ? 4.375 10.686 1.047 1.00 92.25 82 ALA A CA 1
ATOM 655 C C . ALA A 1 82 ? 5.622 9.955 0.522 1.00 92.25 82 ALA A C 1
ATOM 657 O O . ALA A 1 82 ? 6.305 10.458 -0.371 1.00 92.25 82 ALA A O 1
ATOM 658 N N . LEU A 1 83 ? 5.923 8.767 1.053 1.00 93.12 83 LEU A N 1
ATOM 659 C CA . LEU A 1 83 ? 7.018 7.936 0.558 1.00 93.12 83 LEU A CA 1
ATOM 660 C C . LEU A 1 83 ? 6.741 7.463 -0.870 1.00 93.12 83 LEU A C 1
ATOM 662 O O . LEU A 1 83 ? 7.614 7.560 -1.729 1.00 93.12 83 LEU A O 1
ATOM 666 N N . ARG A 1 84 ? 5.514 7.008 -1.141 1.00 91.00 84 ARG A N 1
ATOM 667 C CA . ARG A 1 84 ? 5.097 6.595 -2.479 1.00 91.00 84 ARG A CA 1
ATOM 668 C C . ARG A 1 84 ? 5.228 7.748 -3.463 1.00 91.00 84 ARG A C 1
ATOM 670 O O . ARG A 1 84 ? 5.839 7.558 -4.500 1.00 91.00 84 ARG A O 1
ATOM 677 N N . ALA A 1 85 ? 4.745 8.940 -3.123 1.00 92.06 85 ALA A N 1
ATOM 678 C CA . ALA A 1 85 ? 4.844 10.116 -3.986 1.00 92.06 85 ALA A CA 1
ATOM 679 C C . ALA A 1 85 ? 6.295 10.467 -4.365 1.00 92.06 85 ALA A C 1
ATOM 681 O O . ALA A 1 85 ? 6.535 10.956 -5.465 1.00 92.06 85 ALA A O 1
ATOM 682 N N . ARG A 1 86 ? 7.260 10.198 -3.476 1.00 92.44 86 ARG A N 1
ATOM 683 C CA . ARG A 1 86 ? 8.691 10.406 -3.743 1.00 92.44 86 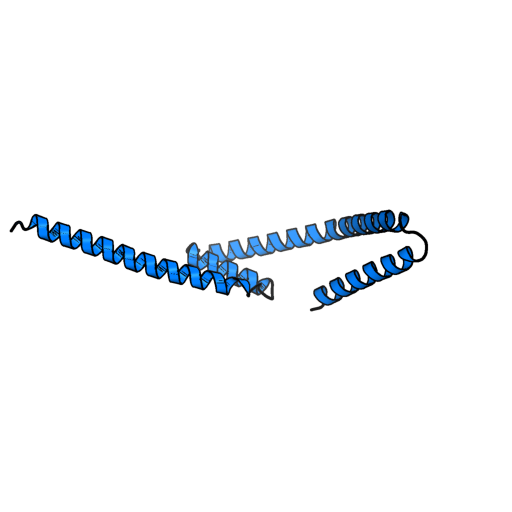ARG A CA 1
ATOM 684 C C . ARG A 1 86 ? 9.299 9.310 -4.614 1.00 92.44 86 ARG A C 1
ATOM 686 O O . ARG A 1 86 ? 10.062 9.624 -5.514 1.00 92.44 86 ARG A O 1
ATOM 693 N N . LEU A 1 87 ? 8.959 8.048 -4.354 1.00 91.88 87 LEU A N 1
ATOM 694 C CA . LEU A 1 87 ? 9.563 6.896 -5.035 1.00 91.88 87 LEU A CA 1
ATOM 695 C C . LEU A 1 87 ? 8.903 6.554 -6.375 1.00 91.88 87 LEU A C 1
ATOM 697 O O . LEU A 1 87 ? 9.542 5.963 -7.236 1.00 91.88 87 LEU A O 1
ATOM 701 N N . ASP A 1 88 ? 7.630 6.897 -6.568 1.00 91.75 88 ASP A N 1
ATOM 702 C CA . ASP A 1 88 ? 6.888 6.629 -7.805 1.00 91.75 88 ASP A CA 1
ATOM 703 C C . ASP A 1 88 ? 7.569 7.199 -9.069 1.00 91.75 88 ASP A C 1
ATOM 705 O O . ASP A 1 88 ? 7.668 6.461 -10.052 1.00 91.75 88 ASP A O 1
ATOM 709 N N . PRO A 1 89 ? 8.090 8.448 -9.093 1.00 93.12 89 PRO A N 1
ATOM 710 C CA . PRO A 1 89 ? 8.825 8.946 -10.257 1.00 93.12 89 PRO A CA 1
ATOM 711 C C . PRO A 1 89 ? 10.138 8.195 -10.501 1.00 93.12 89 PRO A C 1
ATOM 713 O O . PRO A 1 89 ? 10.452 7.903 -11.653 1.00 93.12 89 PRO A O 1
ATOM 716 N N . GLU A 1 90 ? 10.880 7.840 -9.449 1.00 92.06 90 GLU A N 1
ATOM 717 C CA . GLU A 1 90 ? 12.130 7.076 -9.573 1.00 92.06 90 GLU A CA 1
ATOM 718 C C . GLU A 1 90 ? 11.863 5.679 -10.142 1.00 92.06 90 GLU A C 1
ATOM 720 O O . GLU A 1 90 ? 12.538 5.237 -11.070 1.00 92.06 90 GLU A O 1
ATOM 725 N N . TRP A 1 91 ? 10.813 5.013 -9.655 1.00 90.81 91 TRP A N 1
ATOM 726 C CA . TRP A 1 91 ? 10.384 3.720 -10.180 1.00 90.81 91 TRP A CA 1
ATOM 727 C C . TRP A 1 91 ? 9.946 3.793 -11.641 1.00 90.81 91 TRP A C 1
ATOM 729 O O . TRP A 1 91 ? 10.295 2.913 -12.429 1.00 90.81 91 TRP A O 1
ATOM 739 N N . LYS A 1 92 ? 9.200 4.836 -12.019 1.00 90.56 92 LYS A N 1
ATOM 740 C CA . LYS A 1 92 ? 8.785 5.057 -13.411 1.00 90.56 92 LYS A CA 1
ATOM 741 C C . LYS A 1 92 ? 9.978 5.302 -14.326 1.00 90.56 92 LYS A C 1
ATOM 743 O O . LYS A 1 92 ? 10.007 4.743 -15.418 1.00 90.56 92 LYS A O 1
ATOM 748 N N . ALA A 1 93 ? 10.955 6.089 -13.881 1.00 93.06 93 ALA A N 1
ATOM 749 C CA . ALA A 1 93 ? 12.180 6.333 -14.634 1.00 93.06 93 ALA A CA 1
ATOM 750 C C . ALA A 1 93 ? 12.968 5.033 -14.846 1.00 93.06 93 ALA A C 1
ATOM 752 O O . ALA A 1 93 ? 13.285 4.693 -15.982 1.00 93.06 93 ALA A O 1
ATOM 753 N N . LEU A 1 94 ? 13.174 4.252 -13.781 1.00 94.44 94 LEU A N 1
ATOM 754 C CA . LEU A 1 94 ? 13.861 2.962 -13.863 1.00 94.44 94 LEU A CA 1
ATOM 755 C C . LEU A 1 94 ? 13.140 1.982 -14.800 1.00 94.44 94 LEU A C 1
ATOM 757 O O . LEU A 1 94 ? 13.776 1.289 -15.592 1.00 94.44 94 LEU A O 1
ATOM 761 N N . HIS A 1 95 ? 11.807 1.939 -14.744 1.00 91.25 95 HIS A N 1
ATOM 762 C CA . HIS A 1 95 ? 11.025 1.112 -15.656 1.00 91.25 95 HIS A CA 1
ATOM 763 C C . HIS A 1 95 ? 11.161 1.579 -17.112 1.00 91.25 95 HIS A C 1
ATOM 765 O O . HIS A 1 95 ? 11.367 0.756 -17.999 1.00 91.25 95 HIS A O 1
ATOM 771 N N . ALA A 1 96 ? 11.090 2.887 -17.368 1.00 91.94 96 ALA A N 1
ATOM 772 C CA . ALA A 1 96 ? 11.260 3.441 -18.709 1.00 91.94 96 ALA A CA 1
ATOM 773 C C . ALA A 1 96 ? 12.660 3.156 -19.278 1.00 91.94 96 ALA A C 1
ATOM 775 O O . ALA A 1 96 ? 12.792 2.820 -20.457 1.00 91.94 96 ALA A O 1
ATOM 776 N N . ASP A 1 97 ? 13.695 3.238 -18.442 1.00 95.00 97 ASP A N 1
ATOM 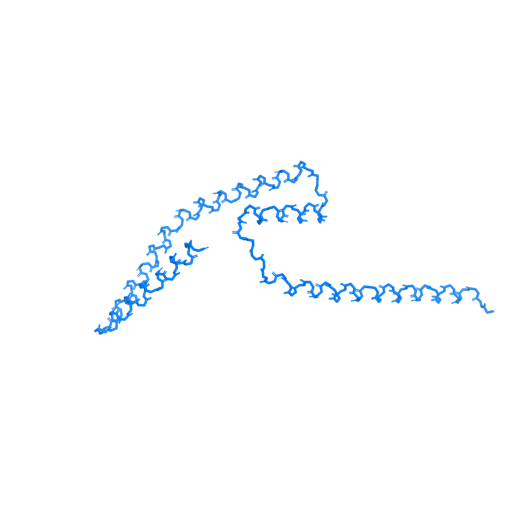777 C CA . ASP A 1 97 ? 15.066 2.897 -18.814 1.00 95.00 97 ASP A CA 1
ATOM 778 C C . ASP A 1 97 ? 15.192 1.414 -19.180 1.00 95.00 97 ASP A C 1
ATOM 780 O O . ASP A 1 97 ? 15.692 1.094 -20.259 1.00 95.00 97 ASP A O 1
ATOM 784 N N . GLN A 1 98 ? 14.641 0.519 -18.354 1.00 93.50 98 GLN A N 1
ATOM 785 C CA . GLN A 1 98 ? 14.583 -0.916 -18.645 1.00 93.50 98 GLN A CA 1
ATOM 786 C C . GLN A 1 98 ? 13.884 -1.195 -19.985 1.00 93.50 98 GLN A C 1
ATOM 788 O O . GLN A 1 98 ? 14.383 -1.969 -20.802 1.00 93.50 98 GLN A O 1
ATOM 793 N N . VAL A 1 99 ? 12.729 -0.570 -20.232 1.00 93.19 99 VAL A N 1
ATOM 794 C CA . VAL A 1 99 ? 11.979 -0.742 -21.486 1.00 93.19 99 VAL A CA 1
ATOM 795 C C . VAL A 1 99 ? 12.800 -0.259 -22.678 1.00 93.19 99 VAL A C 1
ATOM 797 O O . VAL A 1 99 ? 12.841 -0.940 -23.703 1.00 93.19 99 VAL A O 1
ATOM 800 N N . ARG A 1 100 ? 13.504 0.871 -22.549 1.00 93.44 100 ARG A N 1
ATOM 801 C CA . ARG A 1 100 ? 14.384 1.399 -23.599 1.00 93.44 100 ARG A CA 1
ATOM 802 C C . ARG A 1 100 ? 15.531 0.441 -23.918 1.00 93.44 100 ARG A C 1
ATOM 804 O O . ARG A 1 100 ? 15.806 0.214 -25.095 1.00 93.44 100 ARG A O 1
ATOM 811 N N . GLU A 1 101 ? 16.180 -0.122 -22.902 1.00 94.56 101 GLU A N 1
ATOM 812 C CA . GLU A 1 101 ? 17.263 -1.096 -23.081 1.00 94.56 101 GLU A CA 1
ATOM 813 C C . GLU A 1 101 ? 16.773 -2.366 -23.779 1.00 94.56 101 GLU A C 1
ATOM 815 O O . GLU A 1 101 ? 17.389 -2.818 -24.743 1.00 94.56 101 GLU A O 1
ATOM 820 N N . VAL A 1 102 ? 15.624 -2.905 -23.362 1.00 93.44 102 VAL A N 1
ATOM 821 C CA . VAL A 1 102 ? 15.026 -4.083 -24.006 1.00 93.44 102 VAL A CA 1
ATOM 822 C C . VAL A 1 102 ? 14.622 -3.773 -25.447 1.00 93.44 102 VAL A C 1
ATOM 824 O O . VAL A 1 102 ? 14.907 -4.563 -26.347 1.00 93.44 102 VAL A O 1
ATOM 827 N N . ARG A 1 103 ? 14.019 -2.606 -25.698 1.00 92.75 103 ARG A N 1
ATOM 828 C CA . ARG A 1 103 ? 13.642 -2.165 -27.048 1.00 92.75 103 ARG A CA 1
ATOM 829 C C . ARG A 1 103 ? 14.850 -2.050 -27.974 1.00 92.75 103 ARG A C 1
ATOM 831 O O . ARG A 1 103 ? 14.727 -2.356 -29.154 1.00 92.75 103 ARG A O 1
ATOM 838 N N . ALA A 1 104 ? 16.010 -1.638 -27.459 1.00 94.12 104 ALA A N 1
ATOM 839 C CA . ALA A 1 104 ? 17.241 -1.523 -28.242 1.00 94.12 104 ALA A CA 1
ATOM 840 C C . ALA A 1 104 ? 17.763 -2.876 -28.767 1.00 94.12 104 ALA A C 1
ATOM 842 O O . ALA A 1 104 ? 18.532 -2.896 -29.725 1.00 94.12 104 ALA A O 1
ATOM 843 N N . LEU A 1 105 ? 17.329 -3.996 -28.177 1.00 94.25 105 LEU A N 1
ATOM 844 C CA . LEU A 1 105 ? 17.648 -5.349 -28.646 1.00 94.25 105 LEU A CA 1
ATOM 845 C C . LEU A 1 105 ? 16.712 -5.838 -29.765 1.00 94.25 105 LEU A C 1
ATOM 847 O O . LEU A 1 105 ? 16.984 -6.868 -30.379 1.00 94.25 105 LEU A O 1
ATOM 851 N N . MET A 1 106 ? 15.605 -5.135 -30.018 1.00 93.38 106 MET A N 1
ATOM 852 C CA . MET A 1 106 ? 14.590 -5.547 -30.989 1.00 93.38 106 MET A CA 1
ATOM 853 C C . MET A 1 106 ? 14.970 -5.109 -32.405 1.00 93.38 106 MET A C 1
ATOM 855 O O . MET A 1 106 ? 15.490 -4.012 -32.613 1.00 93.38 106 MET A O 1
ATOM 859 N N . VAL A 1 107 ? 14.665 -5.943 -33.403 1.00 91.38 107 VAL A N 1
ATOM 860 C CA . VAL A 1 107 ? 15.019 -5.680 -34.808 1.00 91.38 107 VAL A CA 1
ATOM 861 C C . VAL A 1 107 ? 13.785 -5.738 -35.710 1.00 91.38 107 VAL A C 1
ATOM 863 O O . VAL A 1 107 ? 12.932 -6.618 -35.589 1.00 91.38 107 VAL A O 1
ATOM 866 N N . GLY A 1 108 ? 13.702 -4.801 -36.659 1.00 88.44 108 GLY A N 1
ATOM 867 C CA . GLY A 1 108 ? 12.674 -4.788 -37.701 1.00 88.44 108 GLY A CA 1
ATOM 868 C C . GLY A 1 108 ? 11.247 -4.751 -37.128 1.00 88.44 108 GLY A C 1
ATOM 869 O O . GLY A 1 108 ? 10.945 -3.858 -36.335 1.00 88.44 108 GLY A O 1
ATOM 870 N N . PRO A 1 109 ? 10.352 -5.687 -37.500 1.00 87.38 109 PRO A N 1
ATOM 871 C CA . PRO A 1 109 ? 8.949 -5.660 -37.075 1.00 87.38 109 PRO A CA 1
ATOM 872 C C . PRO A 1 109 ? 8.750 -5.885 -35.565 1.00 87.38 109 PRO A C 1
ATOM 874 O O . PRO A 1 109 ? 7.718 -5.498 -35.027 1.00 87.38 109 PRO A O 1
ATOM 877 N N . GLN A 1 110 ? 9.742 -6.444 -34.860 1.00 91.75 110 GLN A N 1
ATOM 878 C CA . GLN A 1 110 ? 9.663 -6.707 -33.415 1.00 91.75 110 GLN A CA 1
ATOM 879 C C . GLN A 1 110 ? 9.506 -5.427 -32.588 1.00 91.75 110 GLN A C 1
ATOM 881 O O . GLN A 1 110 ? 8.893 -5.449 -31.526 1.00 91.75 110 GLN A O 1
ATOM 886 N N . VAL A 1 111 ? 10.038 -4.307 -33.082 1.00 91.06 111 VAL A N 1
ATOM 8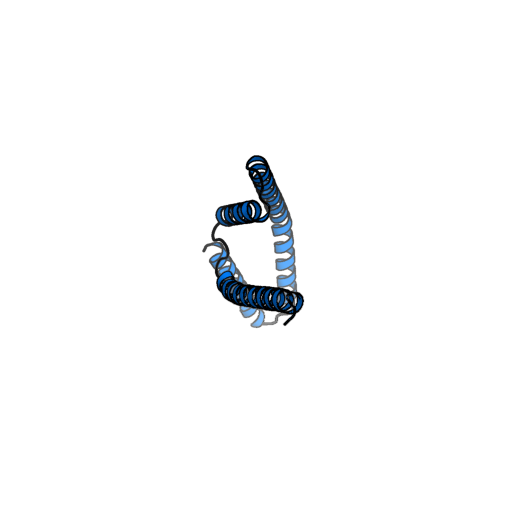87 C CA . VAL A 1 111 ? 9.953 -3.010 -32.404 1.00 91.06 111 VAL A CA 1
ATOM 888 C C . VAL A 1 111 ? 8.498 -2.543 -32.301 1.00 91.06 111 VAL A C 1
ATOM 890 O O . VAL A 1 111 ? 8.068 -2.105 -31.240 1.00 91.06 111 VAL A O 1
ATOM 893 N N . ALA A 1 112 ? 7.730 -2.682 -33.386 1.00 90.75 112 ALA A N 1
ATOM 894 C CA . ALA A 1 112 ? 6.331 -2.269 -33.423 1.00 90.75 112 ALA A CA 1
ATOM 895 C C . ALA A 1 112 ? 5.447 -3.152 -32.527 1.00 90.75 112 ALA A C 1
ATOM 897 O O . ALA A 1 112 ? 4.599 -2.631 -31.807 1.00 90.75 112 ALA A O 1
ATOM 898 N N . GLU A 1 113 ? 5.682 -4.467 -32.525 1.00 92.25 113 GLU A N 1
ATOM 899 C CA . GLU A 1 113 ? 4.986 -5.412 -31.639 1.00 92.25 113 GLU A CA 1
ATOM 900 C C . GLU A 1 113 ? 5.290 -5.133 -30.159 1.00 92.25 113 GLU A C 1
ATOM 902 O O . GLU A 1 113 ? 4.397 -5.135 -29.312 1.00 92.25 113 GLU A O 1
ATOM 907 N N . PHE A 1 114 ? 6.552 -4.835 -29.836 1.00 92.12 114 PHE A N 1
ATOM 908 C CA . PHE A 1 114 ? 6.967 -4.505 -28.475 1.00 92.12 114 PHE A CA 1
ATOM 909 C C . PHE A 1 114 ? 6.340 -3.195 -27.977 1.00 92.12 114 PHE A C 1
ATOM 911 O O . PHE A 1 114 ? 5.842 -3.136 -26.850 1.00 92.12 114 PHE A O 1
ATOM 918 N N . ASP A 1 115 ? 6.297 -2.165 -28.825 1.00 90.19 115 ASP A N 1
ATOM 919 C CA . ASP A 1 115 ? 5.658 -0.887 -28.496 1.00 90.19 115 ASP A CA 1
ATOM 920 C C . ASP A 1 115 ? 4.143 -1.063 -28.255 1.00 90.19 115 ASP A C 1
ATOM 922 O O . ASP A 1 115 ? 3.596 -0.508 -27.297 1.00 90.19 115 ASP A O 1
ATOM 926 N N . GLN A 1 116 ? 3.465 -1.891 -29.062 1.00 92.56 116 GLN A N 1
ATOM 927 C CA . GLN A 1 116 ? 2.046 -2.222 -28.866 1.00 92.56 116 GLN A CA 1
ATOM 928 C C . GLN A 1 116 ? 1.806 -2.974 -27.554 1.00 92.56 116 GLN A C 1
ATOM 930 O O . GLN A 1 116 ? 0.926 -2.597 -26.777 1.00 92.56 116 GLN A O 1
ATOM 935 N 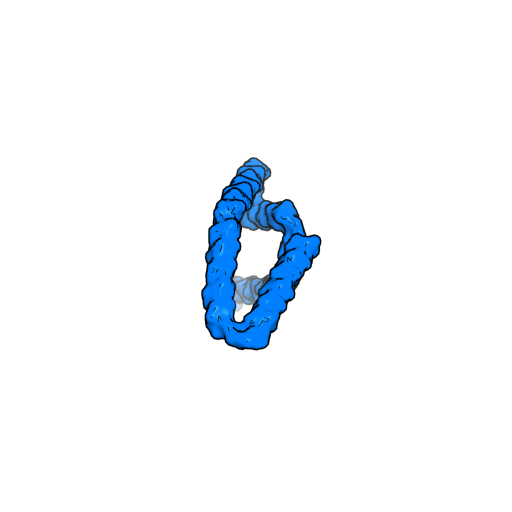N . PHE A 1 117 ? 2.624 -3.985 -27.260 1.00 91.44 117 PHE A N 1
ATOM 936 C CA . PHE A 1 117 ? 2.540 -4.750 -26.017 1.00 91.44 117 PHE A CA 1
ATOM 937 C C . PHE A 1 117 ? 2.643 -3.859 -24.770 1.00 91.44 117 PHE A C 1
ATOM 939 O O . PHE A 1 117 ? 1.884 -4.030 -23.808 1.00 91.44 117 PHE A O 1
ATOM 946 N N . HIS A 1 118 ? 3.556 -2.885 -24.778 1.00 89.56 118 HIS A N 1
ATOM 947 C CA . HIS A 1 118 ? 3.691 -1.934 -23.676 1.00 89.56 118 HIS A CA 1
ATOM 948 C C . HIS A 1 118 ? 2.484 -0.996 -23.567 1.00 89.56 118 HIS A C 1
ATOM 950 O O . HIS A 1 118 ? 1.937 -0.847 -22.470 1.00 89.56 118 HIS A O 1
ATOM 956 N N . ALA A 1 119 ? 2.006 -0.443 -24.684 1.00 89.44 119 ALA A N 1
ATOM 957 C CA . ALA A 1 119 ? 0.828 0.422 -24.701 1.00 89.44 119 ALA A CA 1
ATOM 958 C C . ALA A 1 119 ? -0.438 -0.294 -24.187 1.00 89.44 119 ALA A C 1
ATOM 960 O O . ALA A 1 119 ? -1.218 0.276 -23.418 1.00 89.44 119 ALA A O 1
ATOM 961 N N . GLU A 1 120 ? -0.632 -1.566 -24.544 1.00 90.75 120 GLU A N 1
ATOM 962 C CA . GLU A 1 120 ? -1.742 -2.375 -24.036 1.00 90.75 120 GLU A CA 1
ATOM 963 C C . GLU A 1 120 ? -1.656 -2.590 -22.526 1.00 90.75 120 GLU A C 1
ATOM 965 O O . GLU A 1 120 ? -2.661 -2.459 -21.817 1.00 90.75 120 GLU A O 1
ATOM 970 N N . ARG A 1 121 ? -0.462 -2.903 -22.012 1.00 86.75 121 ARG A N 1
ATOM 971 C CA . ARG A 1 121 ? -0.253 -3.086 -20.574 1.00 86.75 121 ARG A CA 1
ATOM 972 C C . ARG A 1 121 ? -0.497 -1.800 -19.807 1.00 86.75 121 ARG A C 1
ATOM 974 O O . ARG A 1 121 ? -1.219 -1.830 -18.809 1.00 86.75 121 ARG A O 1
ATOM 981 N N . GLU A 1 122 ? 0.014 -0.672 -20.288 1.00 85.06 122 GLU A N 1
ATOM 982 C CA . GLU A 1 122 ? -0.278 0.630 -19.694 1.00 85.06 122 GLU A CA 1
ATOM 983 C C . GLU A 1 122 ? -1.784 0.908 -19.689 1.00 85.06 122 GLU A C 1
ATOM 985 O O . GLU A 1 122 ? -2.338 1.251 -18.643 1.00 85.06 122 GLU A O 1
ATOM 990 N N . ALA A 1 123 ? -2.487 0.674 -20.798 1.00 86.62 123 ALA A N 1
ATOM 991 C CA . ALA A 1 123 ? -3.935 0.856 -20.866 1.00 86.62 123 ALA A CA 1
ATOM 992 C C . ALA A 1 123 ? -4.691 -0.048 -19.873 1.00 86.62 123 ALA A C 1
ATOM 994 O O . ALA A 1 123 ? -5.663 0.390 -19.250 1.00 86.62 123 ALA A O 1
ATOM 995 N N . GLN A 1 124 ? -4.249 -1.293 -19.676 1.00 84.50 124 GLN A N 1
ATOM 996 C CA . GLN A 1 124 ? -4.820 -2.195 -18.669 1.00 84.50 124 GLN A CA 1
ATOM 997 C C . GLN A 1 124 ? -4.574 -1.696 -17.240 1.00 84.50 124 GLN A C 1
ATOM 999 O O . GLN A 1 124 ? -5.485 -1.749 -16.410 1.00 84.50 124 GLN A O 1
ATOM 1004 N N . HIS A 1 125 ? -3.379 -1.178 -16.948 1.00 78.31 125 HIS A N 1
ATOM 1005 C CA . HIS A 1 125 ? -3.068 -0.584 -15.648 1.00 78.31 125 HIS A CA 1
ATOM 1006 C C . HIS A 1 125 ? -3.921 0.661 -15.368 1.00 78.31 125 HIS A C 1
ATOM 1008 O O . HIS A 1 125 ? -4.483 0.778 -14.278 1.00 78.31 125 HIS A O 1
ATOM 1014 N N . HIS A 1 126 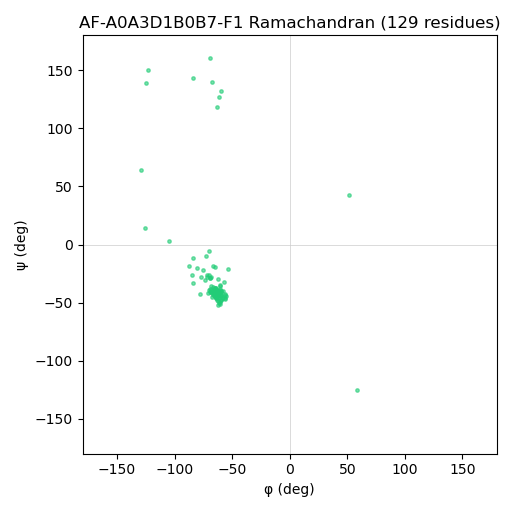? -4.118 1.539 -16.356 1.00 75.88 126 HIS A N 1
ATOM 1015 C CA . HIS A 1 126 ? -4.990 2.711 -16.221 1.00 75.88 126 HIS A CA 1
ATOM 1016 C C . HIS A 1 126 ? -6.460 2.319 -16.011 1.00 75.88 126 HIS A C 1
ATOM 1018 O O . HIS A 1 126 ? -7.135 2.901 -15.163 1.00 75.88 126 HIS A O 1
ATOM 1024 N N . LYS A 1 127 ? -6.958 1.296 -16.721 1.00 78.25 127 LYS A N 1
ATOM 1025 C CA . LYS A 1 127 ? -8.326 0.776 -16.533 1.00 78.25 127 LYS A CA 1
ATOM 1026 C C . LYS A 1 127 ? -8.542 0.201 -15.131 1.00 78.25 127 LYS A C 1
ATOM 1028 O O . LYS A 1 127 ? -9.588 0.445 -14.544 1.00 78.25 127 LYS A O 1
ATOM 1033 N N . LYS A 1 128 ? -7.556 -0.516 -14.580 1.00 69.19 128 LYS A N 1
ATOM 1034 C CA . LYS A 1 128 ? -7.610 -1.039 -13.202 1.00 69.19 128 LYS A CA 1
ATOM 1035 C C . LYS A 1 128 ? -7.469 0.042 -12.131 1.00 69.19 128 LYS A C 1
ATOM 1037 O O . LYS A 1 128 ? -7.940 -0.169 -11.029 1.00 69.19 128 LYS A O 1
ATOM 1042 N N . SER A 1 129 ? -6.810 1.159 -12.437 1.00 65.75 129 SER A N 1
ATOM 1043 C CA . SER A 1 129 ? -6.701 2.305 -11.522 1.00 65.75 129 SER A CA 1
ATOM 1044 C C . SER A 1 129 ? -7.984 3.151 -11.482 1.00 65.75 129 SER A C 1
ATOM 1046 O O . SER A 1 129 ? -8.268 3.807 -10.486 1.00 65.75 129 SER A O 1
ATOM 1048 N N . LYS A 1 130 ? -8.761 3.155 -12.576 1.00 55.06 130 LYS A N 1
ATOM 1049 C CA . LYS A 1 130 ? -9.996 3.945 -12.714 1.00 55.06 130 LYS A CA 1
ATOM 1050 C C . LYS A 1 130 ? -11.260 3.232 -12.195 1.00 55.06 130 LYS A C 1
ATOM 1052 O O . LYS A 1 130 ? -12.257 3.912 -11.960 1.00 55.06 130 LYS A O 1
ATOM 1057 N N . ASN A 1 131 ? -11.219 1.906 -12.046 1.00 43.88 131 ASN A N 1
ATOM 1058 C CA . ASN A 1 131 ? -12.292 1.074 -11.477 1.00 43.88 131 ASN A CA 1
ATOM 1059 C C . ASN A 1 131 ? -12.042 0.773 -10.000 1.00 43.88 131 ASN A C 1
ATOM 1061 O O . ASN A 1 131 ? -13.046 0.637 -9.269 1.00 43.88 131 ASN A O 1
#

Foldseek 3Di:
DDPVVVVVVVVVVVVVVVVVVVVVVVVVVVVVVVVVPPPPDPDVVSVLVVVLVVCCVVVVDDPVVSVVVSVVVVVVVVVVVVVCVVCVVVVVVVVVVVLVVVLVPDDDCRNVVSVVVVVVVVVVVVVVVVD

Solvent-accessible surface area (backbone atoms only — not comparable to full-atom values): 7486 Å² total; per-residue (Å²): 133,64,74,69,62,57,54,54,49,54,53,52,52,51,54,51,52,52,50,52,54,50,51,55,52,49,53,55,54,56,62,53,59,70,66,64,81,74,67,79,61,91,43,72,66,55,41,52,51,52,51,51,51,49,49,32,70,76,66,66,52,50,72,72,53,49,52,52,53,52,52,51,53,54,50,51,46,54,53,50,53,54,51,44,69,60,46,50,61,56,53,51,51,53,51,52,50,52,51,51,58,57,51,71,75,48,61,79,73,50,44,61,55,51,54,49,54,49,53,51,51,51,52,51,52,53,52,63,72,75,105

Radius of gyration: 28.72 Å; Cα contacts (8 Å, |Δi|>4): 17; chains: 1; bounding box: 35×61×84 Å